Protein AF-A0A1J5KWQ4-F1 (afdb_monomer_lite)

Secondary structure (DSSP, 8-state):
--GGGTT--EEEEE-TT-SS--EEEEE--TTTHHHHHHH-SS---TT-EEEEEE-TT--EEEEEEESSHHHHHHHHHHHH---EEEE----

Radius of gyration: 12.82 Å; chains: 1; bounding box: 31×30×29 Å

pLDDT: mean 90.18, std 12.03, range [35.22, 98.31]

Foldseek 3Di:
DDPQCPPWWKKFFDAPVDPDTAKIKTFDGPVCQVVLCVLDPDHDDRQFMWIWGADPVRRIDIDDRHNDSVVRVVCCCVPVVTDDMDTPPDD

Structure (mmCIF, N/CA/C/O backbone):
data_AF-A0A1J5KWQ4-F1
#
_entry.id   AF-A0A1J5KWQ4-F1
#
loop_
_atom_site.group_PDB
_atom_site.id
_atom_site.type_symbol
_atom_site.label_atom_id
_atom_site.label_alt_id
_atom_site.label_comp_id
_atom_site.label_asym_id
_atom_site.label_entity_id
_atom_site.label_seq_id
_atom_site.pdbx_PDB_ins_code
_atom_site.Cartn_x
_atom_site.Cartn_y
_atom_site.Cartn_z
_atom_site.occupancy
_atom_site.B_iso_or_equiv
_atom_site.auth_seq_id
_atom_site.auth_comp_id
_atom_site.auth_asym_id
_atom_site.auth_atom_id
_atom_site.pdbx_PDB_model_num
ATOM 1 N N . MET A 1 1 ? -13.404 20.603 6.948 1.00 53.25 1 MET A N 1
ATOM 2 C CA . MET A 1 1 ? -12.931 19.210 6.794 1.00 53.25 1 MET A CA 1
ATOM 3 C C . MET A 1 1 ? -13.290 18.481 8.077 1.00 53.25 1 MET A C 1
ATOM 5 O O . MET A 1 1 ? -13.250 19.130 9.112 1.00 53.25 1 MET A O 1
ATOM 9 N N . SER A 1 2 ? -13.750 17.229 8.024 1.00 56.97 2 SER A N 1
ATOM 10 C CA . SER A 1 2 ? -14.017 16.460 9.248 1.00 56.97 2 SER A CA 1
ATOM 11 C C . SER A 1 2 ? -12.699 16.086 9.927 1.00 56.97 2 SER A C 1
ATOM 13 O O . SER A 1 2 ? -11.732 15.795 9.226 1.00 56.97 2 SER A O 1
ATOM 15 N N . GLU A 1 3 ? -12.676 16.053 11.261 1.00 61.62 3 GLU A N 1
ATOM 16 C CA . GLU A 1 3 ? -11.515 15.628 12.070 1.00 61.62 3 GLU A CA 1
ATOM 17 C C . GLU A 1 3 ? -10.994 14.241 11.642 1.00 61.62 3 GLU A C 1
ATOM 19 O O . GLU A 1 3 ? -9.800 13.978 11.643 1.00 61.62 3 GLU A O 1
ATOM 24 N N . SER A 1 4 ? -11.880 13.372 11.141 1.00 61.91 4 SER A N 1
ATOM 25 C CA . SER A 1 4 ? -11.545 12.046 10.599 1.00 61.91 4 SER A CA 1
ATOM 26 C C . SER A 1 4 ? -10.704 12.044 9.315 1.00 61.91 4 SER A C 1
ATOM 28 O O . SER A 1 4 ? -10.326 10.968 8.853 1.00 61.91 4 SER A O 1
ATOM 30 N N . ASN A 1 5 ? -10.459 13.211 8.714 1.00 72.06 5 ASN A N 1
ATOM 31 C CA . ASN A 1 5 ? -9.607 13.386 7.535 1.00 72.06 5 ASN A CA 1
ATOM 32 C C . ASN A 1 5 ? -8.294 14.104 7.870 1.00 72.06 5 ASN A C 1
ATOM 34 O O . ASN A 1 5 ? -7.468 14.309 6.977 1.00 72.06 5 ASN A O 1
ATOM 38 N N . GLU A 1 6 ? -8.119 14.533 9.120 1.00 65.75 6 GLU A N 1
ATOM 39 C CA . GLU A 1 6 ? -6.857 15.093 9.583 1.00 65.75 6 GLU A CA 1
ATOM 40 C C . GLU A 1 6 ? -5.792 13.988 9.513 1.00 65.75 6 GLU A C 1
ATOM 42 O O . GLU A 1 6 ? -6.045 12.840 9.872 1.00 65.75 6 GLU A O 1
ATOM 47 N N . HIS A 1 7 ? -4.610 14.318 8.983 1.00 78.88 7 HIS A N 1
ATOM 48 C CA . HIS A 1 7 ? -3.487 13.385 8.801 1.00 78.88 7 HIS A CA 1
ATOM 49 C C . HIS A 1 7 ? -3.684 12.277 7.746 1.00 78.88 7 HIS A C 1
ATOM 51 O O . HIS A 1 7 ? -3.131 11.181 7.882 1.00 78.88 7 HIS A O 1
ATOM 57 N N . TYR A 1 8 ? -4.429 12.544 6.665 1.00 89.62 8 TYR A N 1
ATOM 58 C CA . TYR A 1 8 ? -4.433 11.649 5.503 1.00 89.62 8 TYR A CA 1
ATOM 59 C C . TYR A 1 8 ? -3.033 11.555 4.882 1.00 89.62 8 TYR A C 1
ATOM 61 O O . TYR A 1 8 ? -2.556 12.493 4.252 1.00 89.62 8 TYR A O 1
ATOM 69 N N . THR A 1 9 ? -2.395 10.399 5.042 1.00 92.25 9 THR A N 1
ATOM 70 C CA . THR A 1 9 ? -1.079 10.101 4.489 1.00 92.25 9 THR A CA 1
ATOM 71 C C . THR A 1 9 ? -1.218 9.173 3.297 1.00 92.25 9 THR A C 1
ATOM 73 O O . THR A 1 9 ? -1.847 8.113 3.367 1.00 92.25 9 THR A O 1
ATOM 76 N N . LYS A 1 10 ? -0.551 9.534 2.203 1.00 93.75 10 LYS A N 1
ATOM 77 C CA . LYS A 1 10 ? -0.435 8.704 1.008 1.00 93.75 10 LYS A CA 1
ATOM 78 C C . LYS A 1 10 ? 0.998 8.714 0.503 1.00 93.75 10 LYS A C 1
ATOM 80 O O . LYS A 1 10 ? 1.572 9.773 0.258 1.00 93.75 10 LYS A O 1
ATOM 85 N N . MET A 1 11 ? 1.552 7.524 0.293 1.00 95.81 11 MET A N 1
ATOM 86 C CA . MET A 1 11 ? 2.893 7.343 -0.251 1.00 95.81 11 MET A CA 1
ATOM 87 C C . MET A 1 11 ? 2.899 6.328 -1.383 1.00 95.81 11 MET A C 1
ATOM 89 O O . MET A 1 11 ? 2.229 5.299 -1.317 1.00 95.81 11 MET A O 1
ATOM 93 N N . LEU A 1 12 ? 3.698 6.602 -2.407 1.00 96.75 12 LEU A N 1
ATOM 94 C CA . LEU A 1 12 ? 3.909 5.713 -3.543 1.00 96.75 12 LEU A CA 1
ATOM 95 C C . LEU A 1 12 ? 5.232 4.972 -3.378 1.00 96.75 12 LEU A C 1
ATOM 97 O O . LEU A 1 12 ? 6.258 5.592 -3.093 1.00 96.75 12 LEU A O 1
ATOM 101 N N . GLY A 1 13 ? 5.188 3.651 -3.532 1.00 96.88 13 GLY A N 1
ATOM 102 C CA . GLY A 1 13 ? 6.349 2.770 -3.466 1.00 96.88 13 GLY A CA 1
ATOM 103 C C . GLY A 1 13 ? 6.978 2.556 -4.841 1.00 96.88 13 GLY A C 1
ATOM 104 O O . GLY A 1 13 ? 6.266 2.305 -5.815 1.00 96.88 13 GLY A O 1
ATOM 105 N N . TYR A 1 14 ? 8.307 2.613 -4.902 1.00 96.62 14 TYR A N 1
ATOM 106 C CA . TYR A 1 14 ? 9.111 2.428 -6.112 1.00 96.62 14 TYR A CA 1
ATOM 107 C C . TYR A 1 14 ? 10.232 1.417 -5.878 1.00 96.62 14 TYR A C 1
ATOM 109 O O . TYR A 1 14 ? 10.726 1.270 -4.758 1.00 96.62 14 TYR A O 1
ATOM 117 N N . ARG A 1 15 ? 10.660 0.759 -6.954 1.00 96.62 15 ARG A N 1
ATOM 118 C CA . ARG A 1 15 ? 11.904 -0.019 -7.002 1.00 96.62 15 ARG A CA 1
ATOM 119 C C . ARG A 1 15 ? 13.007 0.818 -7.641 1.00 96.62 15 ARG A C 1
ATOM 121 O O . ARG A 1 15 ? 12.719 1.740 -8.393 1.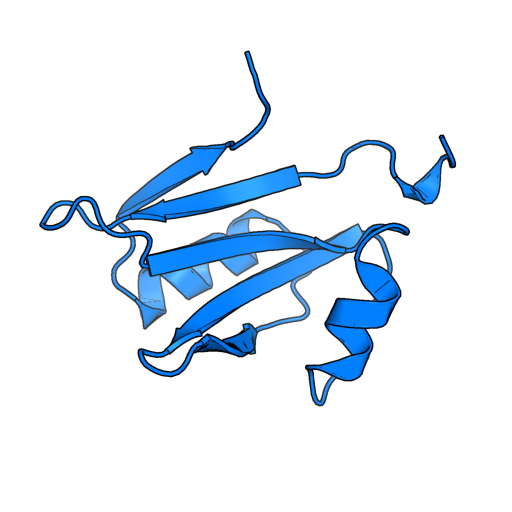00 96.62 15 ARG A O 1
ATOM 128 N N . ASP A 1 16 ? 14.263 0.462 -7.403 1.00 93.69 16 ASP A N 1
ATOM 129 C CA . ASP A 1 16 ? 15.405 1.194 -7.976 1.00 93.69 16 ASP A CA 1
ATOM 130 C C . ASP A 1 16 ? 15.557 0.992 -9.494 1.00 93.69 16 ASP A C 1
ATOM 132 O O . ASP A 1 16 ? 16.182 1.805 -10.172 1.00 93.69 16 ASP A O 1
ATOM 136 N N . ASP A 1 17 ? 14.988 -0.086 -10.040 1.00 93.75 17 ASP A N 1
ATOM 137 C CA . ASP A 1 17 ? 15.094 -0.466 -11.452 1.00 93.75 17 ASP A CA 1
ATOM 138 C C . ASP A 1 17 ? 13.966 0.081 -12.341 1.00 93.75 17 ASP A C 1
ATOM 140 O O . ASP A 1 17 ? 13.966 -0.163 -13.548 1.00 93.75 17 ASP A O 1
ATOM 144 N N . THR A 1 18 ? 13.012 0.831 -11.780 1.00 91.94 18 THR A N 1
ATOM 145 C CA . THR A 1 18 ? 11.897 1.415 -12.535 1.00 91.94 18 THR A CA 1
ATOM 146 C C . THR A 1 18 ? 11.382 2.708 -11.905 1.00 91.94 18 THR A C 1
ATOM 148 O O . THR A 1 18 ? 11.420 2.903 -10.695 1.00 91.94 18 THR A O 1
ATOM 151 N N . THR A 1 19 ? 10.861 3.609 -12.736 1.00 88.94 19 THR A N 1
ATOM 152 C CA . THR A 1 19 ? 10.150 4.815 -12.283 1.00 88.94 19 THR A CA 1
ATOM 153 C C . THR A 1 19 ? 8.650 4.582 -12.102 1.00 88.94 19 THR A C 1
ATOM 155 O O . THR A 1 19 ? 7.937 5.480 -11.650 1.00 88.94 19 THR A O 1
ATOM 158 N N . GLU A 1 20 ? 8.158 3.391 -12.447 1.00 93.06 20 GLU A N 1
ATOM 159 C CA . GLU A 1 20 ? 6.756 3.023 -12.296 1.00 93.06 20 GLU A CA 1
ATOM 160 C C . GLU A 1 20 ? 6.398 2.815 -10.822 1.00 93.06 20 GLU A C 1
ATOM 162 O O . GLU A 1 20 ? 7.144 2.210 -10.045 1.00 93.06 20 GLU A O 1
ATOM 167 N N . VAL A 1 21 ? 5.210 3.286 -10.448 1.00 94.44 21 VAL A N 1
ATOM 168 C CA . VAL A 1 21 ? 4.638 3.049 -9.121 1.00 94.44 21 VAL A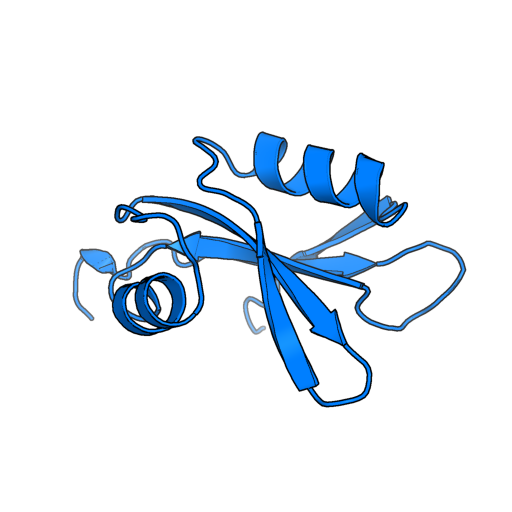 CA 1
ATOM 169 C C . VAL A 1 21 ? 4.342 1.562 -8.968 1.00 94.44 21 VAL A C 1
ATOM 171 O O . VAL A 1 21 ? 3.633 0.981 -9.783 1.00 94.44 21 VAL A O 1
ATOM 174 N N . GLN A 1 22 ? 4.852 0.962 -7.897 1.00 96.31 22 GLN A N 1
ATOM 175 C CA . GLN A 1 22 ? 4.636 -0.453 -7.593 1.00 96.31 22 GLN A CA 1
ATOM 176 C C . GLN A 1 22 ? 3.457 -0.661 -6.639 1.00 96.31 22 GLN A C 1
ATOM 178 O O . GLN A 1 22 ? 2.740 -1.652 -6.735 1.00 96.31 22 GLN A O 1
ATOM 183 N N . CYS A 1 23 ? 3.247 0.276 -5.713 1.00 97.06 23 CYS A N 1
ATOM 184 C CA . CYS A 1 23 ? 2.137 0.245 -4.766 1.00 97.06 23 CYS A CA 1
ATOM 185 C C . CYS A 1 23 ? 1.836 1.635 -4.203 1.00 97.06 23 CYS A C 1
ATOM 187 O O . CYS A 1 23 ? 2.652 2.555 -4.301 1.00 97.06 23 CYS A O 1
ATOM 189 N N . MET A 1 24 ? 0.702 1.755 -3.520 1.00 96.88 24 MET A N 1
ATOM 190 C CA . MET A 1 24 ? 0.398 2.864 -2.621 1.00 96.88 24 MET A CA 1
ATOM 191 C C . MET A 1 24 ? 0.303 2.345 -1.186 1.00 96.88 24 MET A C 1
ATOM 193 O O . MET A 1 24 ? -0.395 1.368 -0.942 1.00 96.88 24 MET A O 1
ATOM 197 N N . VAL A 1 25 ? 0.957 3.018 -0.242 1.00 97.50 25 VAL A N 1
ATOM 198 C CA . VAL A 1 25 ? 0.763 2.832 1.203 1.00 97.50 25 VAL A CA 1
ATOM 199 C C . VAL A 1 25 ? 0.016 4.043 1.745 1.00 97.50 25 VAL A C 1
ATOM 201 O O . VAL A 1 25 ? 0.394 5.180 1.456 1.00 97.50 25 VAL A O 1
ATOM 204 N N . SER A 1 26 ? -1.056 3.815 2.497 1.00 96.62 26 SER A N 1
ATOM 205 C CA . SER A 1 26 ? -1.910 4.892 3.000 1.00 96.62 26 SER A CA 1
ATOM 206 C C . SER A 1 26 ? -2.626 4.484 4.284 1.00 96.62 26 SER A C 1
ATOM 208 O O . SER A 1 26 ? -2.814 3.291 4.528 1.00 96.62 26 SER A O 1
ATOM 210 N N . ASN A 1 27 ? -3.010 5.463 5.103 1.00 95.94 27 ASN A N 1
ATOM 211 C CA . ASN A 1 27 ? -3.917 5.240 6.222 1.00 95.94 27 ASN A CA 1
ATOM 212 C C . ASN A 1 27 ? -5.384 5.347 5.782 1.00 95.94 27 ASN A C 1
ATOM 214 O O . ASN A 1 27 ? -5.738 6.022 4.809 1.00 95.94 27 ASN A O 1
ATOM 218 N N . VAL A 1 28 ? -6.249 4.671 6.527 1.00 95.12 28 VAL A N 1
ATOM 219 C CA . VAL A 1 28 ? -7.694 4.755 6.395 1.00 95.12 28 VAL A CA 1
ATOM 220 C C . VAL A 1 28 ? -8.185 5.973 7.165 1.00 95.12 28 VAL A C 1
ATOM 222 O O . VAL A 1 28 ? -7.957 6.121 8.362 1.00 95.12 28 VAL A O 1
ATOM 225 N N . VAL A 1 29 ? -8.880 6.849 6.459 1.00 94.19 29 VAL A N 1
ATOM 226 C CA . VAL A 1 29 ? -9.480 8.091 6.948 1.00 94.19 29 VAL A CA 1
ATOM 227 C C . VAL A 1 29 ? -10.919 8.174 6.452 1.00 94.19 29 VAL A C 1
ATOM 229 O O . VAL A 1 29 ? -11.338 7.398 5.594 1.00 94.19 29 VAL A O 1
ATOM 232 N N . GLY A 1 30 ? -11.689 9.151 6.930 1.00 91.12 30 GLY A N 1
ATOM 233 C CA . GLY A 1 30 ? -13.083 9.321 6.506 1.00 91.12 30 GLY A CA 1
ATOM 234 C C . GLY A 1 30 ? -13.273 9.403 4.980 1.00 91.12 30 GLY A C 1
ATOM 235 O O . GLY A 1 30 ? -14.283 8.923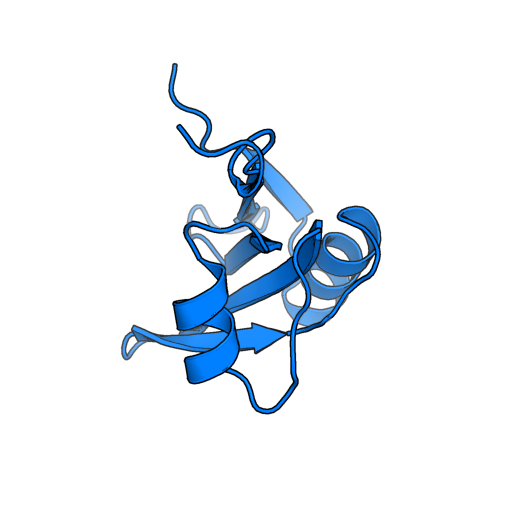 4.471 1.00 91.12 30 GLY A O 1
ATOM 236 N N . LEU A 1 31 ? -12.295 9.952 4.246 1.00 90.19 31 LEU A N 1
ATOM 237 C CA . LEU A 1 31 ? -12.336 10.086 2.781 1.00 90.19 31 LEU A CA 1
ATOM 238 C C . LEU A 1 31 ? -12.310 8.754 2.027 1.00 90.19 31 LEU A C 1
ATOM 240 O O . LEU A 1 31 ? -13.003 8.625 1.023 1.00 90.19 31 LEU A O 1
ATOM 244 N N . ASN A 1 32 ? -11.494 7.796 2.471 1.00 91.88 32 ASN A N 1
ATOM 245 C CA . ASN A 1 32 ? -11.254 6.541 1.751 1.00 91.88 32 ASN A CA 1
ATOM 246 C C . ASN A 1 32 ? -11.849 5.317 2.464 1.00 91.88 32 ASN A C 1
ATOM 248 O O . ASN A 1 32 ? -11.850 4.234 1.890 1.00 91.88 32 ASN A O 1
ATOM 252 N N . PHE A 1 33 ? -12.401 5.477 3.674 1.00 93.44 33 PHE A N 1
ATOM 253 C CA . PHE A 1 33 ? -12.943 4.387 4.489 1.00 93.44 33 PHE A CA 1
ATOM 254 C C . PHE A 1 33 ? -13.927 3.495 3.731 1.00 93.44 33 PHE A C 1
ATOM 256 O O . PHE A 1 33 ? -13.807 2.271 3.764 1.00 93.44 33 PHE A O 1
ATOM 263 N N . LYS A 1 34 ? -14.895 4.112 3.042 1.00 92.25 34 LYS A N 1
ATOM 264 C CA . LYS A 1 34 ? -15.923 3.376 2.303 1.00 92.25 34 LYS A CA 1
ATOM 265 C C . LYS A 1 34 ? -15.315 2.588 1.142 1.00 92.25 34 LYS A C 1
ATOM 267 O O . LYS A 1 34 ? -15.593 1.407 1.013 1.00 92.25 34 LYS A O 1
ATOM 272 N N . GLU A 1 35 ? -14.474 3.233 0.339 1.00 91.12 35 GLU A N 1
ATOM 273 C CA . GLU A 1 35 ? -13.836 2.606 -0.823 1.00 91.12 35 GLU A CA 1
ATOM 274 C C . GLU A 1 35 ? -12.933 1.441 -0.406 1.00 91.12 35 GLU A C 1
ATOM 276 O O . GLU A 1 35 ? -13.017 0.361 -0.982 1.00 91.12 35 GLU A O 1
ATOM 281 N N . VAL A 1 36 ? -12.115 1.628 0.635 1.00 92.88 36 VAL A N 1
ATOM 282 C CA . VAL A 1 36 ? -11.242 0.571 1.158 1.00 92.88 36 VAL A CA 1
ATOM 283 C C . VAL A 1 36 ? -12.075 -0.639 1.578 1.00 92.88 36 VAL A C 1
ATOM 285 O O . VAL A 1 36 ? -11.811 -1.738 1.100 1.00 92.88 36 VAL A O 1
ATOM 288 N N . ASN A 1 37 ? -13.115 -0.434 2.392 1.00 92.31 37 ASN A N 1
ATOM 289 C CA . ASN A 1 37 ? -13.969 -1.516 2.892 1.00 92.31 37 ASN A CA 1
ATOM 290 C C . ASN A 1 37 ? -14.857 -2.170 1.812 1.00 92.31 37 ASN A C 1
ATOM 292 O O . ASN A 1 37 ? -15.310 -3.290 2.010 1.00 92.31 37 ASN A O 1
ATOM 296 N N . GLU A 1 38 ? -15.117 -1.513 0.677 1.00 92.25 38 GLU A N 1
ATOM 297 C CA . GLU A 1 38 ? -15.847 -2.116 -0.454 1.00 92.25 38 GLU A CA 1
ATOM 298 C C . GLU A 1 38 ? -14.959 -3.016 -1.329 1.00 92.25 38 GLU A C 1
ATOM 300 O O . GLU A 1 38 ? -15.466 -3.918 -1.996 1.00 92.25 38 GLU A O 1
ATOM 305 N N . VAL A 1 39 ? -13.646 -2.766 -1.351 1.00 88.38 39 VAL A N 1
ATOM 306 C CA . VAL A 1 39 ? -12.685 -3.450 -2.236 1.00 88.38 39 VAL A CA 1
ATOM 307 C C . VAL A 1 39 ? -11.972 -4.617 -1.544 1.00 88.38 39 VAL A C 1
ATOM 309 O O . VAL A 1 39 ? -11.414 -5.485 -2.215 1.00 88.38 39 VAL A O 1
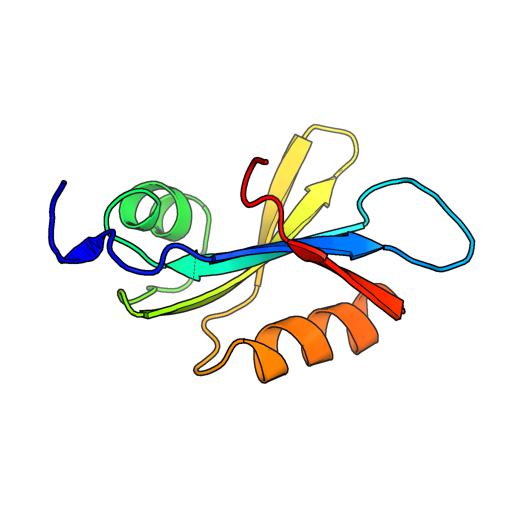ATOM 312 N N . THR A 1 40 ? -11.963 -4.652 -0.213 1.00 88.69 40 THR A N 1
ATOM 313 C CA . THR A 1 40 ? -11.257 -5.674 0.569 1.00 88.69 40 THR A CA 1
ATOM 314 C C . THR A 1 40 ? -12.206 -6.670 1.237 1.00 88.69 40 THR A C 1
ATOM 316 O O . THR A 1 40 ? -13.346 -6.349 1.551 1.00 88.69 40 THR A O 1
ATOM 319 N N . ASP A 1 41 ? -11.713 -7.885 1.489 1.00 85.00 41 ASP A N 1
ATOM 320 C CA . ASP A 1 41 ? -12.441 -8.941 2.212 1.00 85.00 41 ASP A CA 1
ATOM 321 C C . ASP A 1 41 ? -12.366 -8.776 3.748 1.00 85.00 41 ASP A C 1
ATOM 323 O O . ASP A 1 41 ? -12.985 -9.537 4.494 1.00 85.00 41 ASP A O 1
ATOM 327 N N . SER A 1 42 ? -11.581 -7.805 4.226 1.00 86.00 42 SER A N 1
ATOM 328 C CA . SER A 1 42 ? -11.378 -7.495 5.648 1.00 86.00 42 SER A CA 1
ATOM 329 C C . SER A 1 42 ? -12.092 -6.202 6.035 1.00 86.00 42 SER A C 1
ATOM 331 O O . SER A 1 42 ? -12.139 -5.265 5.250 1.00 86.00 42 SER A O 1
ATOM 333 N N . GLU A 1 43 ? -12.577 -6.096 7.268 1.00 91.81 43 GLU A N 1
ATOM 334 C CA . GLU A 1 43 ? -13.041 -4.808 7.793 1.00 91.81 43 GLU A CA 1
ATOM 335 C C . GLU A 1 43 ? -11.836 -3.963 8.237 1.00 91.81 43 GLU A C 1
ATOM 337 O O . GLU A 1 43 ? -10.974 -4.447 8.970 1.00 91.81 43 GLU A O 1
ATOM 342 N N . PHE A 1 44 ? -11.774 -2.717 7.769 1.00 94.88 44 PHE A N 1
ATOM 343 C CA . PHE A 1 44 ? -10.777 -1.717 8.149 1.00 94.88 44 PHE A CA 1
ATOM 344 C C . PHE A 1 44 ? -11.397 -0.659 9.053 1.00 94.88 44 PHE A C 1
ATOM 346 O O . PHE A 1 44 ? -12.503 -0.186 8.790 1.00 94.88 44 PHE A O 1
ATOM 353 N N . LEU A 1 45 ? -10.635 -0.204 10.041 1.00 94.62 45 LEU A N 1
ATOM 354 C CA . LEU A 1 45 ? -10.964 0.906 10.929 1.00 94.62 45 LEU A CA 1
ATOM 355 C C . LEU A 1 45 ? -10.212 2.185 10.534 1.00 94.62 45 LEU A C 1
ATOM 357 O O . LEU A 1 45 ? -9.137 2.154 9.937 1.00 94.62 45 LEU A O 1
ATOM 361 N N . ILE A 1 46 ? -10.770 3.346 10.896 1.00 93.75 46 ILE A N 1
ATOM 362 C CA . ILE A 1 46 ? -10.078 4.634 10.732 1.00 93.75 46 ILE A CA 1
ATOM 363 C C . ILE A 1 46 ? -8.788 4.627 11.564 1.00 93.75 46 ILE A C 1
ATOM 365 O O . ILE A 1 46 ? -8.804 4.269 12.740 1.00 93.75 46 ILE A O 1
ATOM 369 N N . GLY A 1 47 ? -7.688 5.067 10.955 1.00 93.56 47 GLY A N 1
ATOM 370 C CA . GLY A 1 47 ? -6.348 5.100 11.540 1.00 93.56 47 GLY A CA 1
ATOM 371 C C . GLY A 1 47 ? -5.473 3.901 11.167 1.00 93.56 47 GLY A C 1
ATOM 372 O O . GLY A 1 47 ? -4.251 4.013 11.244 1.00 93.56 47 GLY A O 1
ATOM 373 N N . GLU A 1 48 ? -6.065 2.794 10.710 1.00 96.44 48 GLU A N 1
ATOM 374 C CA . GLU A 1 48 ? -5.307 1.640 10.221 1.00 96.44 48 GLU A CA 1
ATOM 375 C C . GLU A 1 48 ? -4.641 1.933 8.878 1.00 96.44 48 GLU A C 1
ATOM 377 O O . GLU A 1 48 ? -5.025 2.839 8.141 1.00 96.44 48 GLU A O 1
ATOM 382 N N . TRP A 1 49 ? -3.626 1.149 8.545 1.00 97.38 49 TRP A N 1
ATOM 383 C CA . TRP A 1 49 ? -2.817 1.303 7.348 1.00 97.38 49 TRP A CA 1
ATOM 384 C C . TRP A 1 49 ? -3.045 0.163 6.370 1.00 97.38 49 TRP A C 1
ATOM 386 O O . TRP A 1 49 ? -3.325 -0.974 6.748 1.00 97.38 49 TRP A O 1
ATOM 396 N N . PHE A 1 50 ? -2.872 0.460 5.088 1.00 97.31 50 PHE A N 1
ATOM 397 C CA . PHE A 1 50 ? -2.958 -0.523 4.021 1.00 97.31 50 PHE A CA 1
ATOM 398 C C . PHE A 1 50 ? -1.910 -0.286 2.942 1.00 97.31 50 PHE A C 1
ATOM 400 O O . PHE A 1 50 ? -1.413 0.826 2.747 1.00 97.31 50 PHE A O 1
ATOM 407 N N . MET A 1 51 ? -1.608 -1.354 2.208 1.00 97.44 51 MET A N 1
ATOM 408 C CA . MET A 1 51 ? -0.920 -1.302 0.924 1.00 97.44 51 MET A CA 1
ATOM 409 C C . MET A 1 51 ? -1.922 -1.654 -0.176 1.00 97.44 51 MET A C 1
ATOM 411 O O . MET A 1 51 ? -2.630 -2.648 -0.066 1.00 97.44 51 MET A O 1
ATOM 415 N N . SER A 1 52 ? -1.955 -0.892 -1.263 1.00 96.25 52 SER A N 1
ATOM 416 C CA . SER A 1 52 ? -2.729 -1.226 -2.459 1.00 96.25 52 SER A CA 1
ATOM 417 C C . SER A 1 52 ? -1.837 -1.372 -3.686 1.00 96.25 52 SER A C 1
ATOM 419 O O . SER A 1 52 ? -0.822 -0.683 -3.824 1.00 96.25 52 SER A O 1
ATOM 421 N N . VAL A 1 53 ? -2.219 -2.289 -4.570 1.00 95.50 53 VAL A N 1
ATOM 422 C CA . VAL A 1 53 ? -1.529 -2.597 -5.826 1.00 95.50 53 VAL A CA 1
ATOM 423 C C . VAL A 1 53 ? -2.570 -2.632 -6.932 1.00 95.50 53 VAL A C 1
ATOM 425 O O . VAL A 1 53 ? -3.603 -3.275 -6.770 1.00 95.50 53 VAL A O 1
ATOM 428 N N . ALA A 1 54 ? -2.299 -1.957 -8.045 1.00 92.12 54 ALA A N 1
ATOM 429 C CA . ALA A 1 54 ? -3.123 -2.047 -9.242 1.00 92.12 54 ALA A CA 1
ATOM 430 C C . ALA A 1 54 ? -2.458 -2.988 -10.251 1.00 92.12 54 ALA A C 1
ATOM 432 O O . ALA A 1 54 ? -1.261 -2.869 -10.517 1.00 92.12 54 ALA A O 1
ATOM 433 N N . ASP A 1 55 ? -3.221 -3.923 -10.812 1.00 87.06 55 ASP A N 1
ATOM 434 C CA . ASP A 1 55 ? -2.747 -4.736 -11.930 1.00 87.06 55 ASP A CA 1
ATOM 435 C C . ASP A 1 55 ? -2.825 -3.971 -13.270 1.00 87.06 55 ASP A C 1
ATOM 437 O O . ASP A 1 55 ? -3.279 -2.827 -13.352 1.00 87.06 55 ASP A O 1
ATOM 441 N N . LYS A 1 56 ? -2.389 -4.617 -14.360 1.00 85.56 56 LYS A N 1
ATOM 442 C CA . LYS A 1 56 ? -2.406 -4.035 -15.717 1.00 85.56 56 LYS A CA 1
ATOM 443 C C . LYS A 1 56 ? -3.810 -3.711 -16.243 1.00 85.56 56 LYS A C 1
ATOM 445 O O . LYS A 1 56 ? -3.926 -2.973 -17.214 1.00 85.56 56 LYS A O 1
ATOM 450 N N . ASN A 1 57 ? -4.849 -4.275 -15.634 1.00 89.81 57 ASN A N 1
ATOM 451 C CA . ASN A 1 57 ? -6.249 -4.039 -15.971 1.00 89.81 57 ASN A CA 1
ATOM 452 C C . ASN A 1 57 ? -6.905 -3.038 -15.005 1.00 89.81 57 ASN A C 1
ATOM 454 O O . ASN A 1 57 ? -8.123 -2.887 -15.032 1.00 89.81 57 ASN A O 1
ATOM 458 N N . HIS A 1 58 ? -6.113 -2.359 -14.166 1.00 84.19 58 HIS A N 1
ATOM 459 C CA . HIS A 1 58 ? -6.568 -1.437 -13.125 1.00 84.19 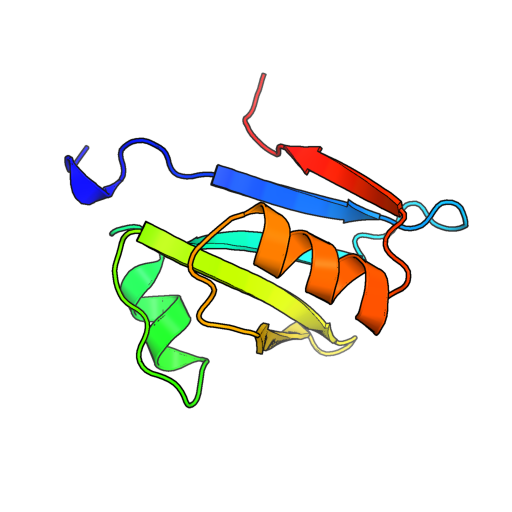58 HIS A CA 1
ATOM 460 C C . HIS A 1 58 ? -7.410 -2.084 -12.018 1.00 84.19 58 HIS A C 1
ATOM 462 O O . HIS A 1 58 ? -8.094 -1.375 -11.280 1.00 84.19 58 HIS A O 1
ATOM 468 N N . ASN A 1 59 ? -7.331 -3.407 -11.841 1.00 90.00 59 ASN A N 1
ATOM 469 C CA . ASN A 1 59 ? -7.925 -4.039 -10.670 1.00 90.00 59 ASN A CA 1
ATOM 470 C C . ASN A 1 59 ? -7.048 -3.742 -9.458 1.00 90.00 59 ASN A C 1
ATOM 472 O O . ASN A 1 59 ? -5.855 -4.063 -9.449 1.00 90.00 59 ASN A O 1
ATOM 476 N N . VAL A 1 60 ? -7.644 -3.131 -8.438 1.00 92.12 60 VAL A N 1
ATOM 477 C CA . VAL A 1 60 ? -6.958 -2.796 -7.193 1.00 92.12 60 VAL A CA 1
ATOM 478 C C . VAL A 1 60 ? -7.091 -3.955 -6.217 1.00 92.12 60 VAL A C 1
ATOM 480 O O . VAL A 1 60 ? -8.188 -4.437 -5.951 1.00 92.12 60 VAL A O 1
ATOM 483 N N . LYS A 1 61 ? -5.962 -4.375 -5.652 1.00 93.94 61 LYS A N 1
ATOM 484 C CA . LYS A 1 61 ? -5.905 -5.282 -4.511 1.00 93.94 61 LYS A CA 1
ATOM 485 C C . LYS A 1 61 ? -5.388 -4.534 -3.294 1.00 93.94 61 LYS A C 1
ATOM 487 O O . LYS A 1 61 ? -4.360 -3.864 -3.382 1.00 93.94 61 LYS A O 1
ATOM 492 N N . ILE A 1 62 ? -6.076 -4.684 -2.167 1.00 95.75 62 ILE A N 1
ATOM 493 C CA . ILE A 1 62 ? -5.705 -4.090 -0.882 1.00 95.75 62 ILE A CA 1
ATOM 494 C C . ILE A 1 62 ? -5.137 -5.177 0.038 1.00 95.75 62 ILE A C 1
ATOM 496 O O . ILE A 1 62 ? -5.607 -6.311 0.061 1.00 95.75 62 ILE A O 1
ATOM 500 N N . HIS A 1 63 ? -4.089 -4.823 0.772 1.00 95.75 63 HIS A N 1
ATOM 501 C CA . HIS A 1 63 ? -3.420 -5.642 1.771 1.00 95.75 63 HIS A CA 1
ATOM 502 C C . HIS A 1 63 ? -3.410 -4.890 3.105 1.00 95.75 63 HIS A C 1
ATOM 504 O O . HIS A 1 63 ? -3.070 -3.705 3.142 1.00 95.75 63 HIS A O 1
ATOM 510 N N . GLY A 1 64 ? -3.777 -5.587 4.178 1.00 95.75 64 GLY A N 1
ATOM 511 C CA . GLY A 1 64 ? -3.972 -5.053 5.526 1.00 95.75 64 GLY A CA 1
ATOM 512 C C . GLY A 1 64 ? -5.180 -5.728 6.202 1.00 95.75 64 GLY A C 1
ATOM 513 O O . GLY A 1 64 ? -5.646 -6.757 5.697 1.00 95.75 64 GLY A O 1
ATOM 514 N N . PRO A 1 65 ? -5.699 -5.166 7.304 1.00 97.06 65 PRO A N 1
ATOM 515 C CA . PRO A 1 65 ? -5.219 -3.954 7.970 1.00 97.06 65 PRO A CA 1
ATOM 516 C C . PRO A 1 65 ? -3.855 -4.113 8.643 1.00 97.06 65 PRO A C 1
ATOM 518 O O . PRO A 1 65 ? -3.458 -5.205 9.047 1.00 97.06 65 PRO A O 1
ATOM 521 N N . TYR A 1 66 ? -3.127 -3.003 8.729 1.00 97.50 66 TYR A N 1
ATOM 522 C CA . TYR A 1 66 ? -1.885 -2.871 9.483 1.00 97.50 66 TYR A CA 1
ATOM 523 C C . TYR A 1 66 ? -2.051 -1.796 10.554 1.00 97.50 66 TYR A C 1
ATOM 525 O O . TYR A 1 66 ? -2.698 -0.776 10.326 1.00 97.50 66 TYR A O 1
ATOM 533 N N . GLU A 1 67 ? -1.423 -1.990 11.708 1.00 96.25 67 GLU A N 1
ATOM 534 C CA . GLU A 1 67 ? -1.502 -1.032 12.814 1.00 96.25 67 GLU A CA 1
ATOM 535 C C . GLU A 1 67 ? -0.665 0.220 12.532 1.00 96.25 67 GLU A C 1
ATOM 537 O O . GLU A 1 67 ? -1.015 1.316 12.967 1.00 96.25 67 GLU A O 1
ATOM 542 N N . THR A 1 68 ? 0.444 0.076 11.794 1.00 96.69 68 THR A N 1
ATOM 543 C CA . THR A 1 68 ? 1.373 1.181 11.524 1.00 96.69 68 THR A CA 1
ATOM 544 C C . THR A 1 68 ? 1.767 1.299 10.055 1.00 96.69 68 THR A C 1
ATOM 546 O O . THR A 1 68 ? 1.739 0.335 9.281 1.00 96.69 68 THR A O 1
ATOM 549 N N . MET A 1 69 ? 2.219 2.500 9.687 1.00 96.62 69 MET A N 1
ATOM 550 C CA . MET A 1 69 ? 2.812 2.798 8.385 1.00 96.62 69 MET A CA 1
ATOM 551 C C . MET A 1 69 ? 3.978 1.857 8.061 1.00 96.62 69 MET A C 1
ATOM 553 O O . MET A 1 69 ? 4.086 1.351 6.944 1.00 96.62 69 MET A O 1
ATOM 557 N N . GLU A 1 70 ? 4.854 1.610 9.036 1.00 97.81 70 GLU A N 1
ATOM 558 C CA . GLU A 1 70 ? 6.056 0.796 8.874 1.00 97.81 70 GLU A CA 1
ATOM 559 C C . GLU A 1 70 ? 5.717 -0.653 8.541 1.00 97.81 70 GLU A C 1
ATOM 561 O O . GLU A 1 70 ? 6.386 -1.233 7.688 1.00 97.81 70 GLU A O 1
ATOM 566 N N . GLN A 1 71 ? 4.668 -1.221 9.147 1.00 98.25 71 GLN A N 1
ATOM 567 C CA . GLN A 1 71 ? 4.203 -2.575 8.837 1.00 98.25 71 GLN A CA 1
ATOM 568 C C . GLN A 1 71 ? 3.731 -2.680 7.380 1.00 98.25 71 GLN A C 1
ATOM 570 O O . GLN A 1 71 ? 4.145 -3.589 6.654 1.00 98.25 71 GLN A O 1
ATOM 575 N N . ALA A 1 72 ? 2.928 -1.714 6.924 1.00 98.12 72 ALA A N 1
ATOM 576 C CA . ALA A 1 72 ? 2.467 -1.655 5.539 1.00 98.12 72 ALA A CA 1
ATOM 577 C C . ALA A 1 72 ? 3.640 -1.489 4.554 1.00 98.12 72 ALA A C 1
ATOM 579 O O . ALA A 1 72 ? 3.718 -2.182 3.536 1.00 98.12 72 ALA A O 1
ATOM 580 N N . MET A 1 73 ? 4.603 -0.618 4.878 1.00 98.19 73 MET A N 1
ATOM 581 C CA . MET A 1 73 ? 5.815 -0.448 4.078 1.00 98.19 73 MET A CA 1
ATOM 582 C C . MET A 1 73 ? 6.685 -1.705 4.066 1.00 98.19 73 MET A C 1
ATOM 584 O O . MET A 1 73 ? 7.185 -2.086 3.013 1.00 98.19 73 MET A O 1
ATOM 588 N N . GLU A 1 74 ? 6.904 -2.360 5.206 1.00 98.31 74 GLU A N 1
ATOM 589 C CA . GLU A 1 74 ? 7.693 -3.590 5.286 1.00 98.31 74 GLU A CA 1
ATOM 590 C C . GLU A 1 74 ? 7.065 -4.700 4.439 1.00 98.31 74 GLU A C 1
ATOM 592 O O . GLU A 1 74 ? 7.781 -5.406 3.723 1.00 98.31 74 GLU A O 1
ATOM 597 N N . TYR A 1 75 ? 5.735 -4.805 4.443 1.00 98.06 75 TYR A N 1
ATOM 598 C CA . TYR A 1 75 ? 5.025 -5.721 3.561 1.00 98.06 75 TYR A CA 1
ATOM 599 C C . TYR A 1 75 ? 5.273 -5.398 2.081 1.00 98.06 75 TYR A C 1
ATOM 601 O O . TYR A 1 75 ? 5.612 -6.300 1.312 1.00 98.06 75 TYR A O 1
ATOM 609 N N . ALA A 1 76 ? 5.197 -4.125 1.682 1.00 97.88 76 ALA A N 1
ATOM 610 C CA . ALA A 1 76 ? 5.510 -3.688 0.318 1.00 97.88 76 ALA A CA 1
ATOM 611 C C . ALA A 1 76 ? 6.959 -4.007 -0.090 1.00 97.88 76 ALA A C 1
ATOM 613 O O . ALA A 1 76 ? 7.201 -4.512 -1.189 1.00 97.88 76 ALA A O 1
ATOM 614 N N . ARG A 1 77 ? 7.930 -3.794 0.809 1.00 98.00 77 ARG A N 1
ATOM 615 C CA . ARG A 1 77 ? 9.336 -4.170 0.573 1.00 98.00 77 ARG A CA 1
ATOM 616 C C . ARG A 1 77 ? 9.476 -5.677 0.352 1.00 98.00 77 ARG A C 1
ATOM 618 O O . ARG A 1 77 ? 10.120 -6.099 -0.603 1.00 98.00 77 ARG A O 1
ATOM 625 N N . LYS A 1 78 ? 8.847 -6.494 1.204 1.00 97.69 78 LYS A N 1
ATOM 626 C CA . LYS A 1 78 ? 8.923 -7.964 1.132 1.00 97.69 78 LYS A CA 1
ATOM 627 C C . LYS A 1 78 ? 8.241 -8.542 -0.107 1.00 97.69 78 LYS A C 1
ATOM 629 O O . LYS A 1 78 ? 8.734 -9.517 -0.661 1.00 97.69 78 LYS A O 1
ATOM 634 N N . THR A 1 79 ? 7.108 -7.979 -0.516 1.00 96.62 79 THR A N 1
ATOM 635 C CA . THR A 1 79 ? 6.264 -8.563 -1.573 1.00 96.62 79 THR A CA 1
ATOM 636 C C . THR A 1 79 ? 6.561 -8.027 -2.965 1.00 96.62 79 THR A C 1
ATOM 638 O O . THR A 1 79 ? 6.461 -8.778 -3.932 1.00 96.62 79 THR A O 1
ATOM 641 N N . LEU A 1 80 ? 6.944 -6.755 -3.077 1.00 96.06 80 LEU A N 1
ATOM 642 C CA . LEU A 1 80 ? 7.112 -6.065 -4.359 1.00 96.06 80 LEU A CA 1
ATOM 643 C C . LEU A 1 80 ? 8.547 -5.584 -4.595 1.00 96.06 80 LEU A C 1
ATOM 645 O O . LEU A 1 80 ? 8.811 -4.930 -5.601 1.00 96.06 80 LEU A O 1
ATOM 649 N N . ALA A 1 81 ? 9.470 -5.891 -3.677 1.00 96.56 81 ALA A N 1
ATOM 650 C CA . ALA A 1 81 ? 10.850 -5.406 -3.693 1.00 96.56 81 ALA A CA 1
ATOM 651 C C . ALA A 1 81 ? 10.964 -3.869 -3.717 1.00 96.56 81 ALA A C 1
ATOM 653 O O . ALA A 1 81 ? 11.965 -3.331 -4.182 1.00 96.56 81 ALA A O 1
ATOM 654 N 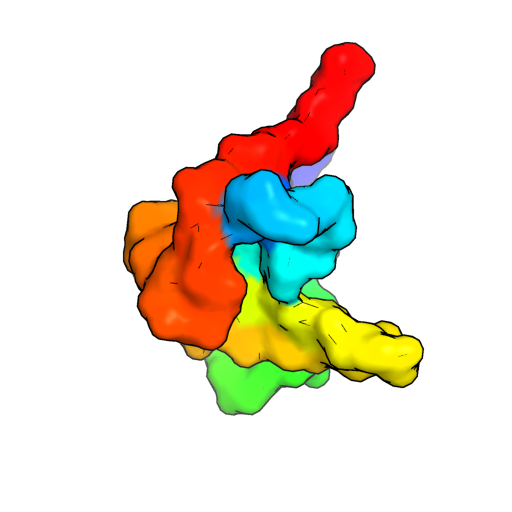N . VAL A 1 82 ? 9.947 -3.154 -3.218 1.00 97.19 82 VAL A N 1
ATOM 655 C CA . VAL A 1 82 ? 9.982 -1.690 -3.093 1.00 97.19 82 VAL A CA 1
ATOM 656 C C . VAL A 1 82 ? 11.179 -1.276 -2.237 1.00 97.19 82 VAL A C 1
ATOM 658 O O . VAL A 1 82 ? 11.426 -1.850 -1.178 1.00 97.19 82 VAL A O 1
ATOM 661 N N . THR A 1 83 ? 11.915 -0.266 -2.685 1.00 96.94 83 THR A N 1
ATOM 662 C CA . THR A 1 83 ? 13.122 0.252 -2.026 1.00 96.94 83 THR A CA 1
ATOM 663 C C . THR A 1 83 ? 12.911 1.659 -1.478 1.00 96.94 83 THR A C 1
ATOM 665 O O . THR A 1 83 ? 13.479 2.005 -0.442 1.00 96.94 83 THR A O 1
ATOM 668 N N . SER A 1 84 ? 12.048 2.457 -2.112 1.00 96.25 84 SER A N 1
ATOM 669 C CA . SER A 1 84 ? 11.775 3.838 -1.711 1.00 96.25 84 SER A CA 1
ATOM 670 C C . SER A 1 84 ? 10.283 4.162 -1.700 1.00 96.25 84 SER A C 1
ATOM 672 O O . SER A 1 84 ? 9.500 3.592 -2.457 1.00 96.25 84 SER A O 1
ATOM 674 N N . PHE A 1 85 ? 9.900 5.097 -0.829 1.00 96.50 85 PHE A N 1
ATOM 675 C CA . PHE A 1 85 ? 8.545 5.632 -0.729 1.00 96.50 85 PHE A CA 1
ATOM 676 C C . PHE A 1 85 ? 8.591 7.147 -0.884 1.00 96.50 85 PHE A C 1
ATOM 678 O O . PHE A 1 85 ? 9.485 7.795 -0.338 1.00 96.50 85 PHE A O 1
ATOM 685 N N . ARG A 1 86 ? 7.636 7.713 -1.621 1.00 94.31 86 ARG A N 1
ATOM 686 C CA . ARG A 1 86 ? 7.502 9.165 -1.794 1.00 94.31 86 ARG A CA 1
ATOM 687 C C . ARG A 1 86 ? 6.094 9.591 -1.414 1.00 94.31 86 ARG A C 1
ATOM 689 O O . ARG A 1 86 ? 5.133 9.013 -1.920 1.00 94.31 86 ARG A O 1
ATOM 696 N N . SER A 1 87 ? 5.986 10.572 -0.520 1.00 88.94 87 SER A N 1
ATOM 697 C CA . SER A 1 87 ? 4.713 11.230 -0.211 1.00 88.94 87 SER A CA 1
ATOM 698 C C . SER A 1 87 ? 4.166 11.908 -1.468 1.00 88.94 87 SER A C 1
ATOM 700 O O . SER A 1 87 ? 4.939 12.441 -2.264 1.00 88.94 87 SER A O 1
ATOM 702 N N . THR A 1 88 ? 2.847 11.865 -1.652 1.00 73.44 88 THR A N 1
ATOM 703 C CA . THR A 1 88 ? 2.157 12.652 -2.688 1.00 73.44 88 THR A CA 1
ATOM 704 C C . THR A 1 88 ? 1.479 13.892 -2.116 1.00 73.44 88 THR A C 1
ATOM 706 O O . THR A 1 88 ? 0.584 14.430 -2.766 1.00 73.44 88 THR A O 1
ATOM 709 N N . GLU A 1 89 ? 1.825 14.309 -0.894 1.00 61.03 89 GLU A N 1
ATOM 710 C CA . GLU A 1 89 ? 1.438 15.636 -0.414 1.00 61.03 89 GLU A CA 1
ATOM 711 C C . GLU A 1 89 ? 1.964 16.669 -1.416 1.00 61.03 89 GLU A C 1
ATOM 713 O O . GLU A 1 89 ? 3.141 16.666 -1.772 1.00 61.03 89 GLU A O 1
ATOM 718 N N . TRP A 1 90 ? 1.041 17.449 -1.968 1.00 49.84 90 TRP A N 1
ATOM 719 C CA . TRP A 1 90 ? 1.318 18.446 -2.991 1.00 49.84 90 TRP A CA 1
ATOM 720 C C . TRP A 1 90 ? 2.188 19.565 -2.396 1.00 49.84 90 TRP A C 1
ATOM 722 O O . TRP A 1 90 ? 1.878 20.037 -1.300 1.00 49.84 90 TRP A O 1
ATOM 732 N N . ASP A 1 91 ? 3.236 19.974 -3.124 1.00 35.22 91 ASP A N 1
ATOM 733 C CA . ASP A 1 91 ? 3.799 21.337 -3.053 1.00 35.22 91 ASP A CA 1
ATOM 734 C C . ASP A 1 91 ? 2.713 22.384 -3.370 1.00 35.22 91 ASP A C 1
ATOM 736 O O . ASP A 1 91 ? 1.883 22.121 -4.279 1.00 35.22 91 ASP A O 1
#

Sequence (91 aa):
MSESNEHYTKMLGYRDDTTEVQCMVSNVVGLNFKEVNEVTDSEFLIGEWFMSVADKNHNVKIHGPYETMEQAMEYARKTLAVTSFRSTEWD